Protein AF-A0A526QLB3-F1 (afdb_monomer_lite)

Foldseek 3Di:
DQQVVLVVVLCPPPFWDDKDADPPWDDDPSHTVRIDTDGDPDDDCRNDDPPPPPDDDDDDDDPPDDVVVD

pLDDT: mean 94.8, std 4.49, range [72.56, 98.44]

Secondary structure (DSSP, 8-state):
-HHHHHHHHHTTSTTEEEEEEEEEEE--SSS-EEEEEEESS---GGGS-SSTT---------TT--TT--

Sequence (70 aa):
GLVVEAMDALLRTPTVVSGVVMPDACPAGTIPVGGVVATRNAIHPGFHSADICCSMAITVFKRNDDPKKI

Radius of gyration: 17.86 Å; chains: 1; bounding box: 36×21×49 Å

Structure (mmCIF, N/CA/C/O backbone):
data_AF-A0A526QLB3-F1
#
_entry.id   AF-A0A526QLB3-F1
#
loop_
_atom_site.group_PDB
_atom_site.id
_atom_site.type_symbol
_atom_site.label_atom_id
_atom_site.label_alt_id
_atom_site.label_comp_id
_atom_site.label_asym_id
_atom_site.label_entity_id
_atom_site.label_seq_id
_atom_site.pdbx_PDB_ins_code
_atom_site.Cartn_x
_atom_site.Cartn_y
_atom_site.Cartn_z
_atom_site.occupancy
_atom_site.B_iso_or_equiv
_atom_site.auth_seq_id
_atom_site.auth_comp_id
_atom_site.auth_asym_id
_atom_site.auth_atom_id
_atom_site.pdbx_PDB_model_num
ATOM 1 N N . GLY A 1 1 ? 7.812 -7.798 16.746 1.00 78.62 1 GLY A N 1
AT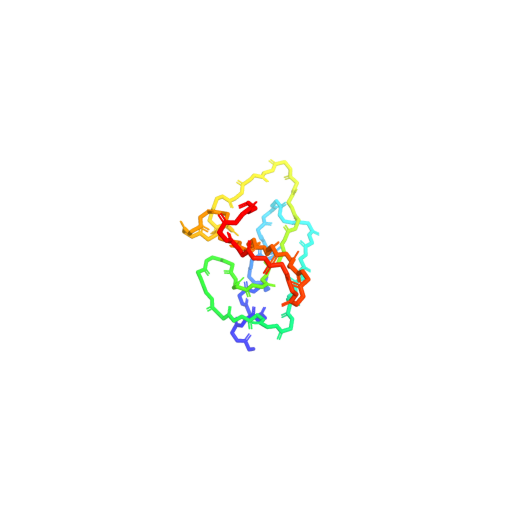OM 2 C CA . GLY A 1 1 ? 8.713 -7.136 15.782 1.00 78.62 1 GLY A CA 1
ATOM 3 C C . GLY A 1 1 ? 8.009 -5.898 15.288 1.00 78.62 1 GLY A C 1
ATOM 4 O O . GLY A 1 1 ? 6.836 -6.018 14.960 1.00 78.62 1 GLY A O 1
ATOM 5 N N . LEU A 1 2 ? 8.689 -4.748 15.254 1.00 91.69 2 LEU A N 1
ATOM 6 C CA . LEU A 1 2 ? 8.080 -3.413 15.091 1.00 91.69 2 LEU A CA 1
ATOM 7 C C . LEU A 1 2 ? 6.999 -3.320 13.992 1.00 91.69 2 LEU A C 1
ATOM 9 O O . LEU A 1 2 ? 5.967 -2.700 14.211 1.00 91.69 2 LEU A O 1
ATOM 13 N N . VAL A 1 3 ? 7.186 -3.984 12.844 1.00 97.69 3 VAL A N 1
ATOM 14 C CA . VAL A 1 3 ? 6.194 -4.020 11.747 1.00 97.69 3 VAL A CA 1
ATOM 15 C C . VAL A 1 3 ? 4.885 -4.708 12.150 1.00 97.69 3 VAL A C 1
ATOM 17 O O . VAL A 1 3 ? 3.805 -4.185 11.894 1.00 97.69 3 VAL A O 1
ATOM 20 N N . VAL A 1 4 ? 4.971 -5.883 12.780 1.00 96.56 4 VAL A N 1
ATOM 21 C CA . VAL A 1 4 ? 3.796 -6.680 13.1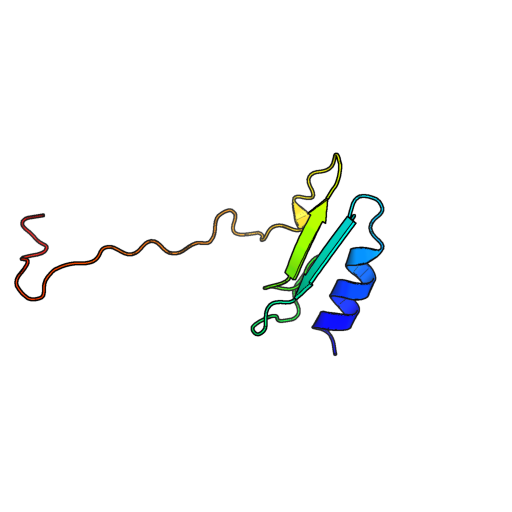70 1.00 96.56 4 VAL A CA 1
ATOM 22 C C . VAL A 1 4 ? 3.013 -5.974 14.273 1.00 96.56 4 VAL A C 1
ATOM 24 O O . VAL A 1 4 ? 1.791 -5.949 14.228 1.00 96.56 4 VAL A O 1
ATOM 27 N N . GLU A 1 5 ? 3.709 -5.352 15.225 1.00 97.12 5 GLU A N 1
ATOM 28 C CA . GLU A 1 5 ? 3.083 -4.561 16.292 1.00 97.12 5 GLU A CA 1
ATOM 29 C C . GLU A 1 5 ? 2.361 -3.327 15.734 1.00 97.12 5 GLU A C 1
ATOM 31 O O . GLU A 1 5 ? 1.222 -3.056 16.114 1.00 97.12 5 GLU A O 1
ATOM 36 N N . ALA A 1 6 ? 2.980 -2.619 14.782 1.00 96.81 6 ALA A N 1
ATOM 37 C CA . ALA A 1 6 ? 2.343 -1.495 14.101 1.00 96.81 6 ALA A CA 1
ATOM 38 C C . ALA A 1 6 ? 1.094 -1.930 13.313 1.00 96.81 6 ALA A C 1
ATOM 40 O O . ALA A 1 6 ? 0.063 -1.262 13.390 1.00 96.81 6 ALA A O 1
ATOM 41 N N . MET A 1 7 ? 1.148 -3.063 12.600 1.00 97.81 7 MET A N 1
ATOM 42 C CA . MET A 1 7 ? -0.020 -3.581 11.874 1.00 97.81 7 MET A CA 1
ATOM 43 C C . MET A 1 7 ? -1.123 -4.072 12.804 1.00 97.81 7 MET A C 1
ATOM 45 O O . MET A 1 7 ? -2.290 -3.811 12.524 1.00 97.81 7 MET A O 1
ATOM 49 N N . ASP A 1 8 ? -0.787 -4.723 13.920 1.00 97.31 8 ASP A N 1
ATOM 50 C CA . ASP A 1 8 ? -1.776 -5.131 14.923 1.00 97.31 8 ASP A CA 1
ATOM 51 C C . ASP A 1 8 ? -2.525 -3.921 15.500 1.00 97.31 8 ASP A C 1
ATOM 53 O O . ASP A 1 8 ? -3.749 -3.948 15.635 1.00 97.31 8 ASP A O 1
ATOM 57 N N . ALA A 1 9 ? -1.815 -2.820 15.768 1.00 97.06 9 ALA A N 1
ATOM 58 C CA . ALA A 1 9 ? -2.439 -1.569 16.184 1.00 97.06 9 ALA A CA 1
ATOM 59 C C . ALA A 1 9 ? -3.314 -0.963 15.072 1.00 97.06 9 ALA A C 1
ATOM 61 O O . ALA A 1 9 ? -4.454 -0.572 15.332 1.00 97.06 9 ALA A O 1
ATOM 62 N N . LEU A 1 10 ? -2.814 -0.925 13.832 1.00 97.25 10 LEU A N 1
ATOM 63 C CA . LEU A 1 10 ? -3.525 -0.365 12.681 1.00 97.25 10 LEU A CA 1
ATOM 64 C C . LEU A 1 10 ? -4.845 -1.095 12.390 1.00 97.25 10 LEU A C 1
ATOM 66 O O . LEU A 1 10 ? -5.854 -0.444 12.109 1.00 97.25 10 LEU A O 1
ATOM 70 N N . LEU A 1 11 ? -4.856 -2.428 12.498 1.00 97.75 11 LEU A N 1
ATOM 71 C CA . LEU A 1 11 ? -6.031 -3.279 12.262 1.00 97.75 11 LEU A CA 1
ATOM 72 C C . LEU A 1 11 ? -7.186 -3.017 13.242 1.00 97.75 11 LEU A C 1
ATOM 74 O O . LEU A 1 11 ? -8.318 -3.402 12.962 1.00 97.75 11 LEU A O 1
ATOM 78 N N . ARG A 1 12 ? -6.939 -2.327 14.362 1.00 97.50 12 ARG A N 1
ATOM 79 C CA . ARG A 1 12 ? -7.985 -1.905 15.311 1.00 97.50 12 ARG A CA 1
ATOM 80 C C . ARG A 1 12 ? -8.718 -0.637 14.864 1.00 97.50 12 ARG A C 1
ATOM 82 O O . ARG A 1 12 ? -9.668 -0.220 15.524 1.00 97.50 12 ARG A O 1
ATOM 89 N N . THR A 1 13 ? -8.296 -0.010 13.765 1.00 97.75 13 THR A N 1
ATOM 90 C CA . THR A 1 13 ? -9.000 1.140 13.185 1.00 97.75 13 THR A CA 1
ATOM 91 C C . THR A 1 13 ? -10.399 0.704 12.726 1.00 97.75 13 THR A C 1
ATOM 93 O O . THR A 1 13 ? -10.488 -0.196 11.895 1.00 97.75 13 THR A O 1
ATOM 96 N N . PRO A 1 14 ? -11.500 1.348 13.169 1.00 98.12 14 PRO A N 1
ATOM 97 C CA . PRO A 1 14 ? -12.861 0.824 12.982 1.00 98.12 14 PRO A CA 1
ATOM 98 C C . PRO A 1 14 ? -13.295 0.540 11.540 1.00 98.12 14 PRO A C 1
ATOM 100 O O . PRO A 1 14 ? -14.189 -0.267 11.303 1.00 98.12 14 PRO A O 1
ATOM 103 N N . THR A 1 15 ? -12.708 1.233 10.567 1.00 98.31 15 THR A N 1
ATOM 104 C CA . THR 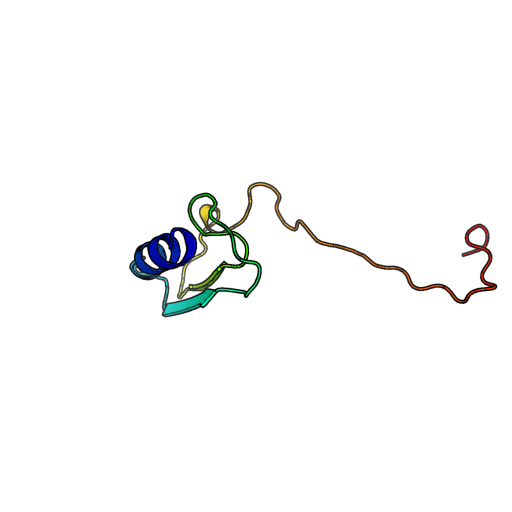A 1 15 ? -13.061 1.085 9.151 1.00 98.31 15 THR A CA 1
ATOM 105 C C . THR A 1 15 ? -12.181 0.080 8.414 1.00 98.31 15 THR A C 1
ATOM 107 O O . THR A 1 15 ? -12.491 -0.235 7.268 1.00 98.31 15 THR A O 1
ATOM 110 N N . VAL A 1 16 ? -11.114 -0.435 9.035 1.00 98.44 16 VAL A N 1
ATOM 111 C CA . VAL A 1 16 ? -10.254 -1.482 8.469 1.00 98.44 16 VAL A CA 1
ATOM 112 C C . VAL A 1 16 ? -10.932 -2.840 8.643 1.00 98.44 16 VAL A C 1
ATOM 114 O O . VAL A 1 16 ? -11.373 -3.186 9.734 1.00 98.44 16 VAL A O 1
ATOM 117 N N . VAL A 1 17 ? -11.033 -3.610 7.558 1.00 98.25 17 VAL A N 1
ATOM 118 C CA . VAL A 1 17 ? -11.714 -4.921 7.550 1.00 98.25 17 VAL A CA 1
ATOM 119 C C . VAL A 1 17 ? -10.766 -6.099 7.329 1.00 98.25 17 VAL A C 1
ATOM 121 O O . VAL A 1 17 ? -11.103 -7.226 7.678 1.00 98.25 17 VAL A O 1
ATOM 124 N N . SER A 1 18 ? -9.586 -5.857 6.760 1.00 98.06 18 SER A N 1
ATOM 125 C CA . SER A 1 18 ? -8.528 -6.857 6.583 1.00 98.06 18 SER A CA 1
ATOM 126 C C . SER A 1 18 ? -7.193 -6.171 6.314 1.00 98.06 18 SER A C 1
ATOM 128 O O . SER A 1 18 ? -7.172 -5.046 5.811 1.00 98.06 18 SER A O 1
ATOM 130 N N . GLY A 1 19 ? -6.080 -6.862 6.558 1.00 97.50 19 GLY A N 1
ATOM 131 C CA . GLY A 1 19 ? -4.759 -6.374 6.176 1.00 97.50 19 GLY A CA 1
ATOM 132 C C . GLY A 1 19 ? -3.743 -7.488 5.967 1.00 97.50 19 GLY A C 1
ATOM 133 O O . GLY A 1 19 ? -3.961 -8.630 6.370 1.00 97.50 19 GLY A O 1
ATOM 134 N N . VAL A 1 20 ? -2.644 -7.144 5.303 1.00 98.00 20 VAL A N 1
ATOM 135 C CA . VAL A 1 20 ? -1.524 -8.038 4.997 1.00 98.00 20 VAL A CA 1
ATOM 136 C C . VAL A 1 20 ? -0.207 -7.271 5.086 1.00 98.00 20 VAL A C 1
ATOM 138 O O . VAL A 1 20 ? -0.165 -6.055 4.885 1.00 98.00 20 VAL A O 1
ATOM 141 N N . VAL A 1 21 ? 0.862 -7.997 5.401 1.00 97.81 21 VAL A N 1
ATOM 142 C CA . VAL A 1 21 ? 2.233 -7.490 5.491 1.00 97.81 21 VAL A CA 1
ATOM 143 C C . VAL A 1 21 ? 3.065 -8.142 4.397 1.00 97.81 21 VAL A C 1
ATOM 145 O O . VAL A 1 21 ? 3.131 -9.369 4.328 1.00 97.81 21 VAL A O 1
ATOM 148 N N . MET A 1 22 ? 3.678 -7.329 3.540 1.00 97.81 22 MET A N 1
ATOM 149 C CA . MET A 1 22 ? 4.596 -7.799 2.502 1.00 97.81 22 MET A CA 1
ATOM 150 C C . MET A 1 22 ? 5.934 -8.261 3.111 1.00 97.81 22 MET A C 1
ATOM 152 O O . MET A 1 22 ? 6.308 -7.814 4.198 1.00 97.81 22 MET A O 1
ATOM 156 N N . PRO A 1 23 ? 6.676 -9.168 2.450 1.00 97.38 23 PRO A N 1
ATOM 157 C CA . PRO A 1 23 ? 7.923 -9.721 2.991 1.00 97.38 23 PRO A CA 1
ATOM 158 C C . PRO A 1 23 ? 9.065 -8.700 3.134 1.00 97.38 23 PRO A C 1
ATOM 160 O O . PRO A 1 23 ? 10.004 -8.940 3.887 1.00 97.38 23 PRO A O 1
ATOM 163 N N . ASP A 1 24 ? 8.990 -7.576 2.427 1.00 97.25 24 ASP A N 1
ATOM 164 C CA . ASP A 1 24 ? 9.928 -6.449 2.459 1.00 97.25 24 ASP A CA 1
ATOM 165 C C . ASP A 1 24 ? 9.500 -5.328 3.424 1.00 97.25 24 ASP A C 1
ATOM 167 O O . ASP A 1 24 ? 10.120 -4.264 3.461 1.00 97.25 24 ASP A O 1
ATOM 171 N N . ALA A 1 25 ? 8.443 -5.551 4.211 1.00 97.50 25 ALA A N 1
ATOM 172 C CA . ALA A 1 25 ? 7.874 -4.524 5.066 1.00 97.50 25 ALA A CA 1
ATOM 173 C C . ALA A 1 25 ? 8.855 -4.013 6.131 1.00 97.50 25 ALA A C 1
ATOM 175 O O . ALA A 1 25 ? 9.606 -4.773 6.751 1.00 97.50 25 ALA A O 1
ATOM 176 N N . CYS A 1 26 ? 8.793 -2.709 6.405 1.00 97.00 26 CYS A N 1
ATOM 177 C CA . CYS A 1 26 ? 9.629 -2.053 7.405 1.00 97.00 26 CYS A CA 1
ATOM 178 C C . CYS A 1 26 ? 8.846 -0.996 8.208 1.00 97.00 26 CYS A C 1
ATOM 180 O O . CYS A 1 26 ? 7.804 -0.510 7.751 1.00 97.00 26 CYS A O 1
ATOM 182 N N . PRO A 1 27 ? 9.291 -0.664 9.438 1.00 95.62 27 PRO A N 1
ATOM 183 C CA . PRO A 1 27 ? 8.600 0.313 10.275 1.00 95.62 27 PRO A CA 1
ATOM 184 C C . PRO A 1 27 ? 8.558 1.686 9.602 1.00 95.62 27 PRO A C 1
ATOM 186 O O . PRO A 1 27 ? 9.570 2.164 9.092 1.00 95.62 27 PRO A O 1
ATOM 189 N N . ALA A 1 28 ? 7.395 2.327 9.631 1.00 93.62 28 ALA A N 1
ATOM 190 C CA . ALA A 1 28 ? 7.186 3.669 9.099 1.00 93.62 28 ALA A CA 1
ATOM 191 C C . ALA A 1 28 ? 6.121 4.388 9.938 1.00 93.62 28 ALA A C 1
ATOM 193 O O . ALA A 1 28 ? 5.924 4.017 11.090 1.00 93.62 28 ALA A O 1
ATOM 194 N N . GLY A 1 29 ? 5.492 5.431 9.388 1.00 89.56 29 GLY A N 1
ATOM 195 C CA . GLY A 1 29 ? 4.502 6.269 10.069 1.00 89.56 29 GLY A CA 1
ATOM 196 C C . GLY A 1 29 ? 3.234 5.525 10.511 1.00 89.56 29 GLY A C 1
ATOM 197 O O . GLY A 1 29 ? 3.275 4.583 11.291 1.00 89.56 29 GLY A O 1
ATOM 198 N N . THR A 1 30 ? 2.061 5.981 10.069 1.00 93.75 30 THR A N 1
ATOM 199 C CA . THR A 1 30 ? 0.782 5.413 10.537 1.00 93.75 30 THR A CA 1
ATOM 200 C C . THR A 1 30 ? 0.564 3.969 10.072 1.00 93.75 30 THR A C 1
ATOM 202 O O . THR A 1 30 ? -0.017 3.171 10.801 1.00 93.75 30 THR A O 1
ATOM 205 N N . ILE A 1 31 ? 1.057 3.625 8.884 1.00 96.88 31 ILE A N 1
ATOM 206 C CA . ILE A 1 31 ? 1.110 2.267 8.333 1.00 96.88 31 ILE A CA 1
ATOM 207 C C . ILE A 1 31 ? 2.578 1.944 8.009 1.00 96.88 31 ILE A C 1
ATOM 209 O O . ILE A 1 31 ? 3.298 2.839 7.554 1.00 96.88 31 ILE A O 1
ATOM 213 N N . PRO A 1 32 ? 3.073 0.715 8.241 1.00 96.75 32 PRO A N 1
ATOM 214 C CA . PRO A 1 32 ? 4.398 0.329 7.769 1.00 96.75 32 PRO A CA 1
ATOM 215 C C . PRO A 1 32 ? 4.472 0.324 6.241 1.00 96.75 32 PRO A C 1
ATOM 217 O O . PRO A 1 32 ? 3.488 0.042 5.552 1.00 96.75 32 PRO A O 1
ATOM 220 N N . VAL A 1 33 ? 5.669 0.563 5.706 1.00 96.81 33 VAL A N 1
ATOM 221 C CA . VAL A 1 33 ? 5.941 0.313 4.283 1.00 96.81 33 VAL A CA 1
ATOM 222 C C . VAL A 1 33 ? 5.697 -1.170 4.007 1.00 96.81 33 VAL A C 1
ATOM 224 O O . VAL A 1 33 ? 6.021 -2.013 4.841 1.00 96.81 33 VAL A O 1
ATOM 227 N N . GLY A 1 34 ? 5.078 -1.486 2.868 1.00 96.44 34 GLY A N 1
ATOM 228 C CA . GLY A 1 34 ? 4.667 -2.854 2.540 1.00 96.44 34 GLY A CA 1
ATOM 229 C C . GLY A 1 34 ? 3.443 -3.351 3.326 1.00 96.44 34 GLY A C 1
ATOM 230 O O . GLY A 1 34 ? 3.055 -4.508 3.183 1.00 96.44 34 GLY A O 1
ATOM 231 N N . GLY A 1 35 ? 2.811 -2.514 4.155 1.00 96.88 35 GLY A N 1
ATOM 232 C CA . GLY A 1 35 ? 1.507 -2.803 4.747 1.00 96.88 35 GLY A CA 1
ATOM 233 C C . GLY A 1 35 ? 0.374 -2.494 3.769 1.00 96.88 35 GLY A C 1
ATOM 234 O O . GLY A 1 35 ? 0.361 -1.442 3.135 1.00 96.88 35 GLY A O 1
ATOM 235 N N . VAL A 1 36 ? -0.604 -3.393 3.666 1.00 97.44 36 VAL A N 1
ATOM 236 C CA . VAL A 1 36 ? -1.833 -3.163 2.890 1.00 97.44 36 VAL A CA 1
ATOM 237 C C . VAL A 1 36 ? -3.033 -3.405 3.790 1.00 97.44 36 VAL A C 1
ATOM 239 O O . VAL A 1 36 ? -3.100 -4.431 4.466 1.00 97.44 36 VAL A O 1
ATOM 242 N N . VAL A 1 37 ? -3.996 -2.484 3.782 1.00 98.00 37 VAL A N 1
ATOM 243 C CA . VAL A 1 37 ? -5.270 -2.624 4.497 1.00 98.00 37 VAL A CA 1
ATOM 244 C C . VAL A 1 37 ? -6.441 -2.364 3.557 1.00 98.00 37 VAL A C 1
ATOM 246 O O . VAL A 1 37 ? -6.400 -1.452 2.735 1.00 98.00 37 VAL A O 1
ATOM 249 N N . ALA A 1 38 ? -7.499 -3.160 3.687 1.00 98.12 38 ALA A N 1
ATOM 250 C CA . ALA A 1 38 ? -8.778 -2.889 3.045 1.00 98.12 38 ALA A CA 1
ATOM 251 C C . ALA A 1 38 ? -9.680 -2.147 4.030 1.00 98.12 38 ALA A C 1
ATOM 253 O O . ALA A 1 38 ? -9.795 -2.549 5.193 1.00 98.12 38 ALA A O 1
ATOM 254 N N . THR A 1 39 ? -10.342 -1.088 3.567 1.00 98.25 39 THR A N 1
ATOM 255 C CA . THR A 1 39 ? -11.250 -0.283 4.389 1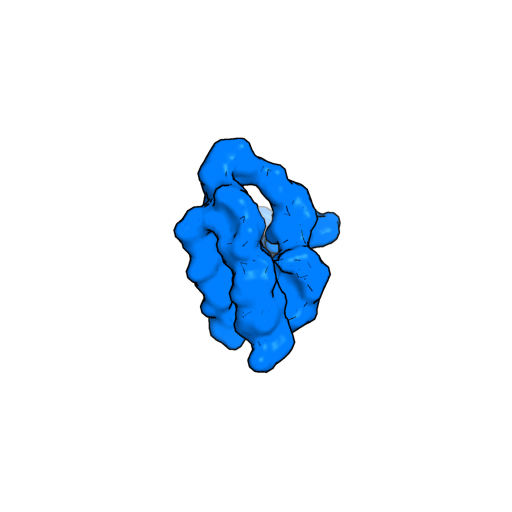.00 98.25 39 THR A CA 1
ATOM 256 C C . THR A 1 39 ? -12.657 -0.242 3.809 1.00 98.25 39 THR A C 1
ATOM 258 O O . THR A 1 39 ? -12.862 -0.323 2.599 1.00 98.25 39 THR A O 1
ATOM 261 N N . ARG A 1 40 ? -13.659 -0.123 4.682 1.00 98.38 40 ARG A N 1
ATOM 262 C CA . ARG A 1 40 ? -15.070 0.012 4.306 1.00 98.38 40 ARG A CA 1
ATOM 263 C C . ARG A 1 40 ? -15.526 1.450 4.526 1.00 98.38 40 ARG A C 1
ATOM 265 O O . ARG A 1 40 ? -15.411 1.965 5.633 1.00 98.38 40 ARG A O 1
ATOM 272 N N . ASN A 1 41 ? -16.099 2.060 3.486 1.00 97.81 41 ASN A N 1
ATOM 273 C CA . ASN A 1 41 ? -16.699 3.402 3.528 1.00 97.81 41 ASN A CA 1
ATOM 274 C C . ASN A 1 41 ? -15.761 4.503 4.065 1.00 97.81 41 ASN A C 1
ATOM 276 O O . ASN A 1 41 ? -16.227 5.464 4.671 1.00 97.81 41 ASN A O 1
ATOM 280 N N . ALA A 1 42 ? -14.447 4.365 3.874 1.00 97.69 42 ALA A N 1
ATOM 281 C CA . ALA A 1 42 ? -13.467 5.335 4.349 1.00 97.69 42 ALA A CA 1
ATOM 282 C C . ALA A 1 42 ? -12.207 5.341 3.485 1.00 97.69 42 ALA A C 1
ATOM 284 O O . ALA A 1 42 ? -11.756 4.289 3.029 1.00 97.69 42 ALA A O 1
ATOM 285 N N . ILE A 1 43 ? -11.623 6.530 3.337 1.00 95.81 43 ILE A N 1
ATOM 286 C CA . ILE A 1 43 ? -10.295 6.758 2.769 1.00 95.81 43 ILE A CA 1
ATOM 287 C C . ILE A 1 43 ? -9.424 7.323 3.889 1.00 95.81 43 ILE A C 1
ATOM 289 O O . ILE A 1 43 ? -9.846 8.238 4.594 1.00 95.81 43 ILE A O 1
ATOM 293 N N . HIS A 1 44 ? -8.210 6.796 4.033 1.00 96.19 44 HIS A N 1
ATOM 294 C CA . HIS A 1 44 ? -7.243 7.241 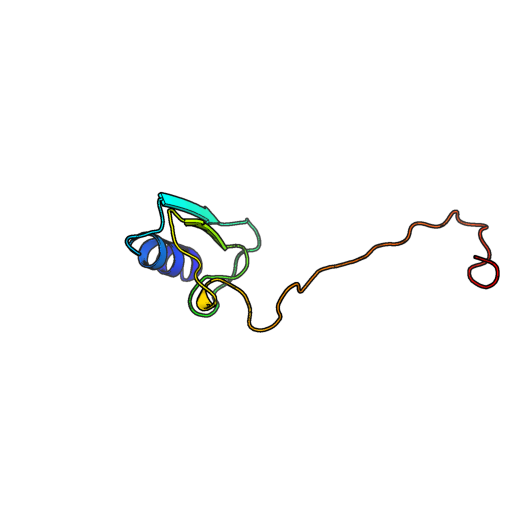5.035 1.00 96.19 44 HIS A CA 1
ATOM 295 C C . HIS A 1 44 ? -6.002 7.795 4.338 1.00 96.19 44 HIS A C 1
ATOM 297 O O . HIS A 1 44 ? -5.100 7.022 4.022 1.00 96.19 44 HIS A O 1
ATOM 303 N N . PRO A 1 45 ? -5.911 9.115 4.101 1.00 94.38 45 PRO A N 1
ATOM 304 C CA . PRO A 1 45 ? -4.737 9.706 3.458 1.00 94.38 45 PRO A CA 1
ATOM 305 C C . PRO A 1 45 ? -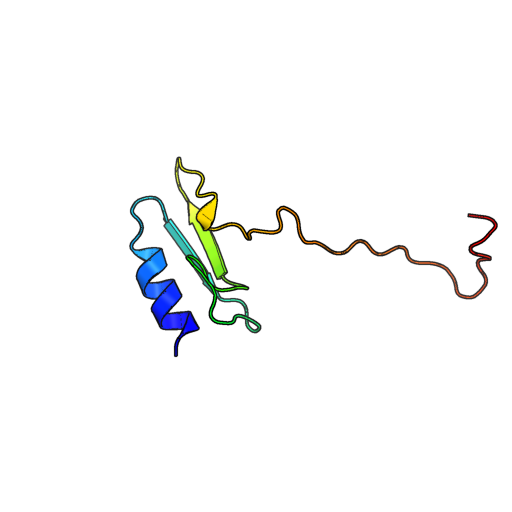3.428 9.407 4.200 1.00 94.38 45 PRO A C 1
ATOM 307 O O . PRO A 1 45 ? -2.397 9.243 3.566 1.00 94.38 45 PRO A O 1
ATOM 310 N N . GLY A 1 46 ? -3.475 9.264 5.531 1.00 93.44 46 GLY A N 1
ATOM 311 C CA . GLY A 1 46 ? -2.315 8.888 6.348 1.00 93.44 46 GLY A CA 1
ATOM 312 C C . GLY A 1 46 ? -1.893 7.419 6.236 1.00 93.44 46 GLY A C 1
ATOM 313 O O . GLY A 1 46 ? -0.822 7.065 6.716 1.00 93.44 46 GLY A O 1
ATOM 314 N N . PHE A 1 47 ? -2.711 6.556 5.620 1.00 95.44 47 PHE A N 1
ATOM 315 C CA . PHE A 1 47 ? -2.290 5.200 5.235 1.00 95.44 47 PHE A CA 1
ATOM 316 C C . PHE A 1 47 ? -1.628 5.202 3.852 1.00 95.44 47 PHE A C 1
ATOM 318 O O . PHE A 1 47 ? -1.170 4.170 3.373 1.00 95.44 47 PHE A O 1
ATOM 325 N N . HIS A 1 48 ? -1.585 6.364 3.202 1.00 92.12 48 HIS A N 1
ATOM 326 C CA . HIS A 1 48 ? -0.748 6.598 2.045 1.00 92.12 48 HIS A CA 1
ATOM 327 C C . HIS A 1 48 ? 0.590 7.204 2.489 1.00 92.12 48 HIS A C 1
ATOM 329 O O . HIS A 1 48 ? 0.727 7.736 3.591 1.00 92.12 48 HIS A O 1
ATOM 335 N N . SER A 1 49 ? 1.593 7.120 1.622 1.00 88.19 49 SER A N 1
ATOM 336 C CA . SER A 1 49 ? 2.876 7.801 1.822 1.00 88.19 49 SER A CA 1
ATOM 337 C C . SER A 1 49 ? 2.738 9.321 1.648 1.00 88.19 49 SER A C 1
ATOM 339 O O . SER A 1 49 ? 1.807 9.803 1.007 1.00 88.19 49 SER A O 1
ATOM 341 N N . ALA A 1 50 ? 3.709 10.085 2.154 1.00 91.94 50 ALA A N 1
ATOM 342 C CA . ALA A 1 50 ? 3.853 11.500 1.801 1.00 91.94 50 ALA A CA 1
ATOM 343 C C . ALA A 1 50 ? 4.132 11.697 0.296 1.00 91.94 50 ALA A C 1
ATOM 345 O O . ALA A 1 50 ? 3.754 12.719 -0.272 1.00 91.94 50 ALA A O 1
ATOM 346 N N . ASP A 1 51 ? 4.765 10.711 -0.346 1.00 94.19 51 ASP A N 1
ATOM 347 C CA . ASP A 1 51 ? 4.982 10.672 -1.793 1.00 94.19 51 ASP A CA 1
ATOM 348 C C . ASP A 1 51 ? 3.837 9.902 -2.472 1.00 94.19 51 ASP A C 1
ATOM 350 O O . ASP A 1 51 ? 3.816 8.663 -2.538 1.00 94.19 51 ASP A O 1
ATOM 354 N N . ILE A 1 52 ? 2.815 10.647 -2.898 1.00 95.19 52 ILE A N 1
ATOM 355 C CA . ILE A 1 52 ? 1.614 10.072 -3.502 1.00 95.19 52 ILE A CA 1
ATOM 356 C C . ILE A 1 52 ? 1.946 9.520 -4.889 1.00 95.19 52 ILE A C 1
ATOM 358 O O . ILE A 1 52 ? 2.529 10.206 -5.718 1.00 95.19 52 ILE A O 1
ATOM 362 N N . CYS A 1 53 ? 1.521 8.282 -5.157 1.00 93.56 53 CYS A N 1
ATOM 363 C CA . CYS A 1 53 ? 1.825 7.553 -6.392 1.00 93.56 53 CYS A CA 1
ATOM 364 C C . CYS A 1 53 ? 3.323 7.304 -6.656 1.00 93.56 53 CYS A C 1
ATOM 366 O O . CYS A 1 53 ? 3.699 7.093 -7.813 1.00 93.56 53 CYS A O 1
ATOM 368 N N . CYS A 1 54 ? 4.159 7.251 -5.610 1.00 94.94 54 CYS A N 1
ATOM 369 C CA . CYS A 1 54 ? 5.526 6.743 -5.725 1.00 94.94 54 CYS A CA 1
ATOM 370 C C . CYS A 1 54 ? 5.504 5.359 -6.396 1.00 94.94 54 CYS A C 1
ATOM 372 O O . CYS A 1 54 ? 4.944 4.396 -5.866 1.00 94.94 54 CYS A O 1
ATOM 374 N N . SER A 1 55 ? 6.024 5.286 -7.617 1.00 96.06 55 SER A N 1
ATOM 375 C CA . SER A 1 55 ? 5.911 4.115 -8.482 1.00 96.06 55 SER A CA 1
ATOM 376 C C . SER A 1 55 ? 7.039 4.098 -9.503 1.00 96.06 55 SER A C 1
ATOM 378 O O . SER A 1 55 ? 7.745 5.085 -9.708 1.00 96.06 55 SER A O 1
ATOM 380 N N . MET A 1 56 ? 7.219 2.947 -10.141 1.00 96.56 56 MET A N 1
ATOM 381 C CA . MET A 1 56 ? 8.187 2.776 -11.211 1.00 96.56 56 MET A CA 1
ATOM 382 C C . MET A 1 56 ? 7.473 2.652 -12.552 1.00 96.56 56 MET A C 1
ATOM 384 O O . MET A 1 56 ? 6.491 1.924 -12.678 1.00 96.56 56 MET A O 1
ATOM 388 N N . ALA A 1 57 ? 8.032 3.302 -13.568 1.00 95.81 57 ALA A N 1
ATOM 389 C CA . ALA A 1 57 ? 7.717 3.045 -14.964 1.00 95.81 57 ALA A CA 1
ATOM 390 C C . ALA A 1 57 ? 8.923 2.372 -15.624 1.00 95.81 57 ALA A C 1
ATOM 392 O O . ALA A 1 57 ? 10.067 2.761 -15.381 1.00 95.81 57 ALA A O 1
ATOM 393 N N . ILE A 1 58 ? 8.670 1.363 -16.457 1.00 95.19 58 ILE A N 1
ATOM 394 C CA . ILE A 1 58 ? 9.710 0.668 -17.215 1.00 95.19 58 ILE A CA 1
ATOM 395 C C . ILE A 1 58 ? 9.360 0.667 -18.700 1.00 95.19 58 ILE A C 1
ATOM 397 O O . ILE A 1 58 ? 8.267 0.266 -19.094 1.00 95.19 58 ILE A O 1
ATOM 401 N N . THR A 1 59 ? 10.321 1.085 -19.521 1.00 91.12 59 THR A N 1
ATOM 402 C CA . THR A 1 59 ? 10.266 0.953 -20.979 1.00 91.12 59 THR A CA 1
ATOM 403 C C . THR A 1 59 ? 11.246 -0.135 -21.396 1.00 91.12 59 THR A C 1
ATOM 405 O O . THR A 1 59 ? 12.405 -0.118 -20.980 1.00 91.12 59 THR A O 1
ATOM 408 N N . VAL A 1 60 ? 10.788 -1.097 -22.198 1.00 91.81 60 VAL A N 1
ATOM 409 C CA . VAL A 1 60 ? 11.594 -2.248 -22.629 1.00 91.81 60 VAL A CA 1
ATOM 410 C C . VAL A 1 60 ? 11.968 -2.093 -24.099 1.00 91.81 60 VAL A C 1
ATOM 412 O O . VAL A 1 60 ? 11.093 -2.061 -24.960 1.00 91.81 60 VAL A O 1
ATOM 415 N N . PHE A 1 61 ? 13.271 -2.041 -24.374 1.00 92.44 61 PHE A N 1
ATOM 416 C CA . PHE A 1 61 ? 13.836 -1.951 -25.720 1.00 92.44 61 PHE A CA 1
ATOM 417 C C . PHE A 1 61 ? 14.464 -3.278 -26.144 1.00 92.44 61 PHE A C 1
ATOM 419 O O . PHE A 1 61 ? 14.959 -4.052 -25.317 1.00 92.44 61 PHE A O 1
ATOM 426 N N . LYS A 1 62 ? 14.509 -3.530 -27.450 1.00 93.44 62 LYS A N 1
ATOM 427 C CA . LYS A 1 62 ? 15.371 -4.575 -28.003 1.00 93.44 62 LYS A CA 1
ATOM 428 C C . LYS A 1 62 ? 16.818 -4.101 -27.933 1.00 93.44 62 LYS A C 1
ATOM 430 O O . LYS A 1 62 ? 17.112 -2.917 -28.047 1.00 93.44 62 LYS A O 1
ATOM 435 N N . ARG A 1 63 ? 17.749 -5.051 -27.822 1.00 92.50 63 ARG A N 1
ATOM 436 C CA . ARG A 1 63 ? 19.196 -4.778 -27.732 1.00 92.50 63 ARG A CA 1
ATOM 437 C C . ARG A 1 63 ? 19.733 -3.835 -28.821 1.00 92.50 63 ARG A C 1
ATOM 439 O O . ARG A 1 63 ? 20.704 -3.135 -28.567 1.00 92.50 63 ARG A O 1
ATOM 446 N N . ASN A 1 64 ? 19.128 -3.850 -30.009 1.00 93.44 64 ASN A N 1
ATOM 447 C CA . ASN A 1 64 ? 19.570 -3.073 -31.169 1.00 93.44 64 ASN A CA 1
ATOM 448 C C . ASN A 1 64 ? 18.643 -1.894 -31.501 1.00 93.44 64 ASN A C 1
ATOM 450 O O . ASN A 1 64 ? 18.779 -1.307 -32.573 1.00 93.44 64 ASN A O 1
ATOM 454 N N . ASP A 1 65 ? 17.698 -1.566 -30.623 1.00 94.25 65 ASP A N 1
ATOM 455 C CA . ASP A 1 65 ? 16.922 -0.343 -30.772 1.00 94.25 65 ASP A CA 1
ATOM 456 C C . ASP A 1 65 ? 17.834 0.865 -30.493 1.00 94.25 65 ASP A C 1
ATOM 458 O O . ASP A 1 65 ? 18.653 0.844 -29.575 1.00 94.25 65 ASP A O 1
ATOM 462 N N . ASP A 1 66 ? 17.713 1.916 -31.304 1.00 91.00 66 ASP A N 1
ATOM 463 C CA . ASP A 1 66 ? 18.424 3.183 -31.117 1.00 91.00 66 ASP A CA 1
ATOM 464 C C . ASP A 1 66 ? 17.522 4.135 -30.319 1.00 91.00 66 ASP A C 1
ATOM 466 O O . ASP A 1 66 ? 16.569 4.654 -30.905 1.00 91.00 66 ASP A O 1
ATOM 470 N N . PRO A 1 67 ? 17.796 4.411 -29.026 1.00 86.94 67 PRO A N 1
ATOM 471 C CA . PRO A 1 67 ? 16.897 5.194 -28.174 1.00 86.94 67 PRO A CA 1
ATOM 472 C C . PRO A 1 67 ? 16.668 6.628 -28.657 1.00 86.94 67 PRO A C 1
ATOM 474 O O . PRO A 1 67 ? 15.749 7.287 -28.192 1.00 86.94 67 PRO A O 1
ATOM 477 N N . LYS A 1 68 ? 17.503 7.139 -29.571 1.00 88.25 68 LYS A N 1
ATOM 478 C CA . LYS A 1 68 ? 17.329 8.481 -30.145 1.00 88.25 68 LYS A CA 1
ATOM 479 C C . LYS A 1 68 ? 16.273 8.529 -31.253 1.00 88.25 68 LYS A C 1
ATOM 481 O O . LYS A 1 68 ? 15.949 9.621 -31.713 1.00 88.25 68 LYS A O 1
ATOM 486 N N . LYS A 1 69 ? 15.804 7.374 -31.735 1.00 84.69 69 LYS A N 1
ATOM 487 C CA . LYS A 1 69 ? 14.884 7.245 -32.880 1.00 84.69 69 LYS A CA 1
ATOM 488 C C . LYS A 1 69 ? 13.476 6.785 -32.493 1.00 84.69 69 LYS A C 1
ATOM 490 O O . LYS A 1 69 ? 12.674 6.535 -33.390 1.00 84.69 69 LYS A O 1
ATOM 495 N N . ILE A 1 70 ? 13.201 6.640 -31.200 1.00 72.56 70 ILE A N 1
ATOM 496 C CA . ILE A 1 70 ? 11.964 6.084 -30.633 1.00 72.56 70 ILE A CA 1
ATOM 497 C C . ILE A 1 70 ? 11.327 7.120 -29.723 1.00 72.56 70 ILE A C 1
ATOM 499 O O . ILE A 1 70 ? 12.098 7.828 -29.038 1.00 72.56 70 ILE A O 1
#